Protein AF-A0A256FLD8-F1 (afdb_monomer_lite)

Foldseek 3Di:
DPDDDDPCNVDDPPDPVVVVVVVVVVVVVVVVVVVVVVVVVVVVVVVVVVVVVVVVVD

Secondary structure (DSSP, 8-state):
------TTTSS-----HHHHHHHHHHHHHHHHHHHHHHHHHHHHHHHHHHHHHHHH--

Structure (mmCIF, N/CA/C/O backbone):
data_AF-A0A256FLD8-F1
#
_entry.id   AF-A0A256FLD8-F1
#
loop_
_atom_site.group_PDB
_atom_site.id
_atom_site.type_symbol
_atom_site.label_atom_id
_atom_site.label_alt_id
_atom_site.label_comp_id
_atom_site.label_asym_id
_atom_site.label_entity_id
_atom_site.label_seq_id
_atom_site.pdbx_PDB_ins_code
_atom_site.Cartn_x
_atom_site.Cartn_y
_atom_site.Cartn_z
_atom_site.occupancy
_atom_site.B_iso_or_equiv
_atom_site.auth_seq_id
_atom_site.auth_comp_id
_atom_site.auth_asym_id
_atom_site.auth_atom_id
_atom_site.pdbx_PDB_model_num
ATOM 1 N N . MET A 1 1 ? -26.267 -18.201 39.876 1.00 48.84 1 MET A N 1
ATOM 2 C CA . MET A 1 1 ? -27.581 -17.530 39.802 1.00 48.84 1 MET A CA 1
ATOM 3 C C . MET A 1 1 ? -27.355 -16.135 40.357 1.00 48.84 1 MET A C 1
ATOM 5 O O . MET A 1 1 ? -26.945 -16.045 41.503 1.00 48.84 1 MET A O 1
ATOM 9 N N . ILE A 1 2 ? -27.428 -15.085 39.535 1.00 60.28 2 ILE A N 1
ATOM 10 C CA . ILE A 1 2 ? -27.244 -13.708 40.022 1.00 60.28 2 ILE A CA 1
ATOM 11 C C . ILE A 1 2 ? -28.572 -13.323 40.669 1.00 60.28 2 ILE A C 1
ATOM 13 O O . ILE A 1 2 ? -29.590 -13.281 39.986 1.00 60.28 2 ILE A O 1
ATOM 17 N N . THR A 1 3 ? -28.576 -13.184 41.990 1.00 68.38 3 THR A N 1
ATOM 18 C CA . THR A 1 3 ? -29.792 -13.136 42.815 1.00 68.38 3 THR A CA 1
ATOM 19 C C . THR A 1 3 ? -30.262 -11.726 43.159 1.00 68.38 3 THR A C 1
ATOM 21 O O . THR A 1 3 ? -31.255 -11.599 43.863 1.00 68.38 3 THR A O 1
ATOM 24 N N . GLU A 1 4 ? -29.621 -10.669 42.649 1.00 72.81 4 GLU A N 1
ATOM 25 C CA . GLU A 1 4 ? -30.041 -9.289 42.924 1.00 72.81 4 GLU A CA 1
ATOM 26 C C . GLU A 1 4 ? -29.958 -8.398 41.678 1.00 72.81 4 GLU A C 1
ATOM 28 O O . GLU A 1 4 ? -28.895 -8.195 41.081 1.00 72.81 4 GLU A O 1
ATOM 33 N N . PHE A 1 5 ? -31.117 -7.867 41.283 1.00 72.62 5 PHE A N 1
ATOM 34 C CA . PHE A 1 5 ? -31.270 -6.886 40.212 1.00 72.62 5 PHE A CA 1
ATOM 35 C C . PHE A 1 5 ? -31.101 -5.475 40.789 1.00 72.62 5 PHE A C 1
ATOM 37 O O . PHE A 1 5 ? -32.068 -4.824 41.182 1.00 72.62 5 PHE A O 1
ATOM 44 N N . THR A 1 6 ? -29.860 -5.007 40.876 1.00 77.88 6 THR A N 1
ATOM 45 C CA . THR A 1 6 ? -29.523 -3.622 41.218 1.00 77.88 6 THR A CA 1
ATOM 46 C C . THR A 1 6 ? -29.428 -2.781 39.944 1.00 77.88 6 THR A C 1
ATOM 48 O O . THR A 1 6 ? -29.382 -3.313 38.832 1.00 77.88 6 THR A O 1
ATOM 51 N N . LYS A 1 7 ? -29.401 -1.446 40.075 1.00 74.06 7 LYS A N 1
ATOM 52 C CA . LYS A 1 7 ? -29.284 -0.522 38.925 1.00 74.06 7 LYS A CA 1
ATOM 53 C C . LYS A 1 7 ? -28.112 -0.882 37.999 1.00 74.06 7 LYS A C 1
ATOM 55 O O . LYS A 1 7 ? -28.214 -0.691 36.790 1.00 74.06 7 LYS A O 1
ATOM 60 N N . ASP A 1 8 ? -27.056 -1.451 38.575 1.00 70.88 8 ASP A N 1
ATOM 61 C CA . ASP A 1 8 ? -25.814 -1.813 37.895 1.00 70.88 8 ASP A CA 1
ATOM 62 C C . ASP A 1 8 ? -25.841 -3.214 37.258 1.00 70.88 8 ASP A C 1
ATOM 64 O O . ASP A 1 8 ? -25.023 -3.504 36.387 1.00 70.88 8 ASP A O 1
ATOM 68 N N . THR A 1 9 ? -26.777 -4.088 37.652 1.00 72.62 9 THR A N 1
ATOM 69 C CA . THR A 1 9 ? -26.928 -5.451 37.102 1.00 72.62 9 THR A CA 1
ATOM 70 C C . THR A 1 9 ? -28.149 -5.603 36.193 1.00 72.62 9 THR A C 1
ATOM 72 O O . THR A 1 9 ? -28.291 -6.627 35.523 1.00 72.62 9 THR A O 1
ATOM 75 N N . LEU A 1 10 ? -29.016 -4.581 36.131 1.00 77.19 10 LEU A N 1
ATOM 76 C CA . LEU A 1 10 ? -30.232 -4.570 35.309 1.00 77.19 10 LEU A CA 1
ATOM 77 C C . LEU A 1 10 ? -29.946 -4.631 33.803 1.00 77.19 10 LEU A C 1
ATOM 79 O O . LEU A 1 10 ? -30.741 -5.171 33.036 1.00 77.19 10 LEU A O 1
ATOM 83 N N . PHE A 1 11 ? -28.823 -4.055 33.377 1.00 78.12 11 PHE A N 1
ATOM 84 C CA . PHE A 1 11 ? -28.427 -3.986 31.977 1.00 78.12 11 PHE A CA 1
ATOM 85 C C . PHE A 1 11 ? -27.129 -4.751 31.757 1.00 78.12 11 PHE A C 1
ATOM 87 O O . PHE A 1 11 ? -26.260 -4.806 32.626 1.00 78.12 11 PHE A O 1
ATOM 94 N N . LYS A 1 12 ? -26.975 -5.323 30.556 1.00 71.19 12 LYS A N 1
ATOM 95 C CA . LYS A 1 12 ? -25.701 -5.914 30.141 1.00 71.19 12 LYS A CA 1
ATOM 96 C C . LYS A 1 12 ? -24.604 -4.858 30.331 1.00 71.19 12 LYS A C 1
ATOM 98 O O . LYS A 1 12 ? -24.808 -3.738 29.849 1.00 71.19 12 LYS A O 1
ATOM 103 N N . PRO A 1 13 ? -23.465 -5.192 30.972 1.00 70.50 13 PRO A N 1
ATOM 104 C CA . PRO A 1 13 ? -22.357 -4.262 31.109 1.00 70.50 13 PRO A CA 1
ATOM 105 C C . PRO A 1 13 ? -22.071 -3.636 29.753 1.00 70.50 13 PRO A C 1
ATOM 107 O O . PRO A 1 13 ? -21.981 -4.352 28.746 1.00 70.50 13 PRO A O 1
ATOM 110 N N . VAL A 1 14 ? -21.992 -2.306 29.715 1.00 66.12 14 VAL A N 1
ATOM 111 C CA . VAL A 1 14 ? -21.608 -1.597 28.499 1.00 66.12 14 VAL A CA 1
ATOM 112 C C . VAL A 1 14 ? -20.186 -2.044 28.201 1.00 66.12 14 VAL A C 1
ATOM 114 O O . VAL A 1 14 ? -19.232 -1.548 28.793 1.00 66.12 14 VAL A O 1
ATOM 117 N N . ALA A 1 15 ? -20.049 -3.033 27.314 1.00 62.34 15 ALA A N 1
ATOM 118 C CA . ALA A 1 15 ? -18.760 -3.397 26.757 1.00 62.34 15 ALA A CA 1
ATOM 119 C C . ALA A 1 15 ? -18.141 -2.098 26.248 1.00 62.34 15 ALA A C 1
ATOM 121 O O . ALA A 1 15 ? -18.836 -1.320 25.588 1.00 62.34 15 ALA A O 1
ATOM 122 N N . THR A 1 16 ? -16.890 -1.849 26.620 1.00 62.62 16 THR A 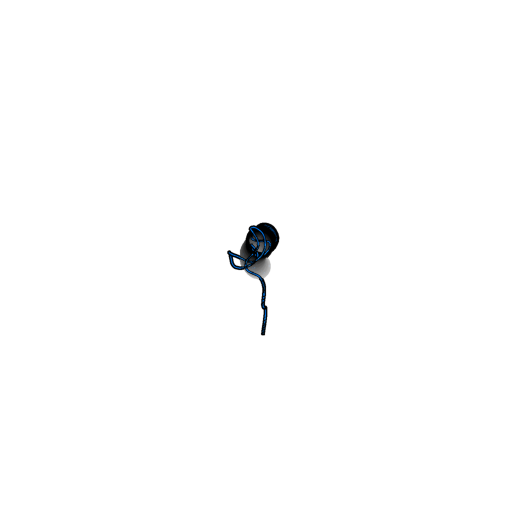N 1
ATOM 123 C CA . THR A 1 16 ? -16.069 -0.671 26.323 1.00 62.62 16 THR A CA 1
ATOM 124 C C . THR A 1 16 ? -16.046 -0.387 24.816 1.00 62.62 16 THR A C 1
ATOM 126 O O . THR A 1 16 ? -15.079 -0.638 24.107 1.00 62.62 16 THR A O 1
ATOM 129 N N . ARG A 1 17 ? -17.144 0.151 24.271 1.00 57.75 17 ARG A N 1
ATOM 130 C CA . ARG A 1 17 ? -17.369 0.368 22.830 1.00 57.75 17 ARG A CA 1
ATOM 131 C C . ARG A 1 17 ? -16.257 1.212 22.210 1.00 57.75 17 ARG A C 1
ATOM 133 O O . ARG A 1 17 ? -15.930 1.023 21.039 1.00 57.75 17 ARG A O 1
ATOM 140 N N . ASN A 1 18 ? -15.644 2.072 23.020 1.00 57.38 18 ASN A N 1
ATOM 141 C CA . ASN A 1 18 ? -14.513 2.916 22.658 1.00 57.38 18 ASN A CA 1
ATOM 142 C C . ASN A 1 18 ? -13.264 2.121 22.250 1.00 57.38 18 ASN A C 1
ATOM 144 O O . ASN A 1 18 ? -12.564 2.554 21.339 1.00 57.38 18 ASN A O 1
ATOM 148 N N . GLU A 1 19 ? -12.996 0.961 22.855 1.00 59.25 19 GLU A N 1
ATOM 149 C CA . GLU A 1 19 ? -11.883 0.095 22.438 1.00 59.25 19 GLU A CA 1
ATOM 150 C C . GLU A 1 19 ? -12.161 -0.510 21.058 1.00 59.25 19 GLU A C 1
ATOM 152 O O . GLU A 1 19 ? -11.281 -0.528 20.200 1.00 59.25 19 GLU A O 1
ATOM 157 N N . SER A 1 20 ? -13.414 -0.898 20.790 1.00 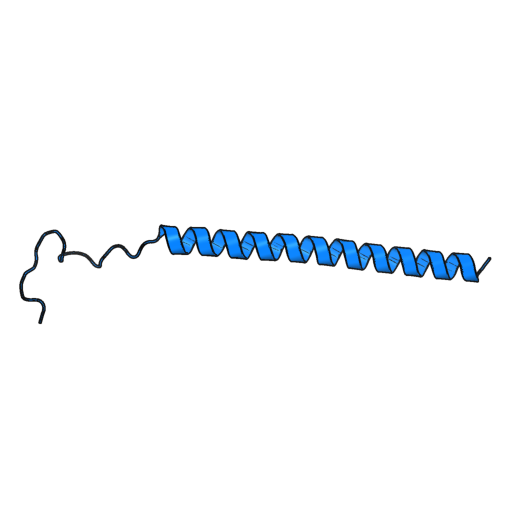66.06 20 SER A N 1
ATOM 158 C CA . SER A 1 20 ? -13.802 -1.477 19.497 1.00 66.06 20 SER A CA 1
ATOM 159 C C . SER A 1 20 ? -13.740 -0.473 18.340 1.00 66.06 20 SER A C 1
ATOM 161 O O . SER A 1 20 ? -13.345 -0.836 17.236 1.00 66.06 20 SER A O 1
ATOM 163 N N . GLN A 1 21 ? -14.109 0.793 18.566 1.00 71.44 21 GLN A N 1
ATOM 164 C CA . GLN A 1 21 ? -14.073 1.814 17.516 1.00 71.44 21 GLN A CA 1
ATOM 165 C C . GLN A 1 21 ? -12.648 2.290 17.238 1.00 71.44 21 GLN A C 1
ATOM 167 O O . GLN A 1 21 ? -12.255 2.334 16.075 1.00 71.44 21 GLN A O 1
ATOM 172 N N . LYS A 1 22 ? -11.853 2.569 18.282 1.00 74.62 22 LYS A N 1
ATOM 173 C CA . LYS A 1 22 ? -10.433 2.928 18.128 1.00 74.62 22 LYS A CA 1
ATOM 174 C C . LYS A 1 22 ? -9.658 1.830 17.404 1.00 74.62 22 LYS A C 1
ATOM 176 O O . LYS A 1 22 ? -8.976 2.115 16.429 1.00 74.62 22 LYS A O 1
ATOM 181 N N . SER A 1 23 ? -9.876 0.572 17.790 1.00 78.88 23 SER A N 1
ATOM 182 C CA . SER A 1 23 ? -9.272 -0.583 17.121 1.00 78.88 23 SER A CA 1
ATOM 183 C C . SER A 1 23 ? -9.625 -0.654 15.629 1.00 78.88 23 SER A C 1
ATOM 185 O O . SER A 1 23 ? -8.748 -0.891 14.801 1.00 78.88 23 SER A O 1
ATOM 187 N N . ARG A 1 24 ? -10.885 -0.392 15.252 1.00 83.38 24 ARG A N 1
ATOM 188 C CA . ARG A 1 24 ? -11.306 -0.381 13.838 1.00 83.38 24 ARG A CA 1
ATOM 189 C C . ARG A 1 24 ? -10.655 0.751 13.049 1.00 83.38 24 ARG A C 1
ATOM 191 O O . ARG A 1 24 ? -10.217 0.515 11.926 1.00 83.38 24 ARG A O 1
ATOM 198 N N . THR A 1 25 ? -10.565 1.945 13.630 1.00 88.94 25 THR A N 1
ATOM 199 C CA . THR A 1 25 ? -9.889 3.083 12.998 1.00 88.94 25 THR A CA 1
ATOM 200 C C . THR A 1 25 ? -8.399 2.805 12.817 1.00 88.94 25 THR A C 1
ATOM 202 O O . THR A 1 25 ? -7.880 3.021 11.728 1.00 88.94 25 THR A O 1
ATOM 205 N N . ASP A 1 26 ? -7.723 2.245 13.821 1.00 87.88 26 ASP A N 1
ATOM 206 C CA . ASP A 1 26 ? -6.294 1.918 13.736 1.00 87.88 26 ASP A CA 1
ATOM 207 C C . ASP A 1 26 ? -6.002 0.882 12.642 1.00 87.88 26 ASP A C 1
ATOM 209 O O . ASP A 1 26 ? -5.023 1.005 11.901 1.00 87.88 26 ASP A O 1
ATOM 213 N N . VAL A 1 27 ? -6.862 -0.131 12.504 1.00 90.25 27 VAL A N 1
ATOM 214 C CA . VAL A 1 27 ? -6.760 -1.125 11.424 1.00 90.25 27 VAL A CA 1
ATOM 215 C C . VAL A 1 27 ? -6.980 -0.472 10.060 1.00 90.25 27 VAL A C 1
ATOM 217 O O . VAL A 1 27 ? -6.207 -0.725 9.133 1.00 90.25 27 VAL A O 1
ATOM 220 N N . ALA A 1 28 ? -7.986 0.396 9.933 1.00 94.06 28 ALA A N 1
ATOM 221 C CA . ALA A 1 28 ? -8.259 1.109 8.688 1.00 94.06 28 ALA A CA 1
ATOM 222 C C . ALA A 1 28 ? -7.083 2.011 8.284 1.00 94.06 28 ALA A C 1
ATOM 224 O O . ALA A 1 28 ? -6.628 1.946 7.146 1.00 94.06 28 ALA A O 1
ATOM 225 N N . VAL A 1 29 ? -6.523 2.776 9.227 1.00 95.75 29 VAL A N 1
ATOM 226 C CA . VAL A 1 29 ? -5.354 3.638 8.992 1.00 95.75 29 VAL A CA 1
ATOM 227 C C . VAL A 1 29 ? -4.163 2.820 8.498 1.00 95.75 29 VAL A C 1
ATOM 229 O O . VAL A 1 29 ? -3.553 3.173 7.491 1.00 95.75 29 VAL A O 1
ATOM 232 N N . LYS A 1 30 ? -3.845 1.701 9.158 1.00 95.38 30 LYS A N 1
ATOM 233 C CA . LYS A 1 30 ? -2.747 0.820 8.725 1.00 95.38 30 LYS A CA 1
ATOM 234 C C . LYS A 1 30 ? -2.971 0.260 7.323 1.00 95.38 30 LYS A C 1
ATOM 236 O O . LYS A 1 30 ? -2.021 0.184 6.549 1.00 95.38 30 LYS A O 1
ATOM 241 N N . THR A 1 31 ? -4.209 -0.111 7.009 1.00 96.31 31 THR A N 1
ATOM 242 C CA . THR A 1 31 ? -4.581 -0.649 5.695 1.00 96.31 31 THR A CA 1
ATOM 243 C C . THR A 1 31 ? -4.369 0.399 4.606 1.00 96.31 31 THR A C 1
ATOM 245 O O . THR A 1 31 ? -3.628 0.141 3.662 1.00 96.31 31 THR A O 1
ATOM 248 N N . ILE A 1 32 ? -4.896 1.611 4.802 1.00 97.06 32 ILE A N 1
ATOM 249 C CA . ILE A 1 32 ? -4.751 2.731 3.861 1.00 97.06 32 ILE A CA 1
ATOM 250 C C . ILE A 1 32 ? -3.272 3.056 3.626 1.00 97.06 32 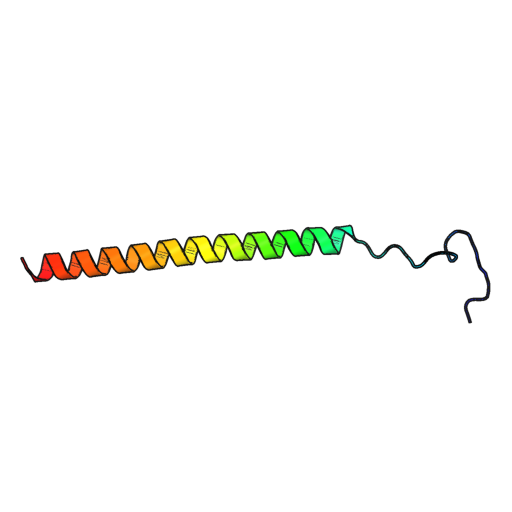ILE A C 1
ATOM 252 O O . ILE A 1 32 ? -2.821 3.135 2.488 1.00 97.06 32 ILE A O 1
ATOM 256 N N . LEU A 1 33 ? -2.478 3.187 4.693 1.00 97.69 33 LEU A N 1
ATOM 257 C CA . LEU A 1 33 ? -1.047 3.484 4.560 1.00 97.69 33 LEU A CA 1
ATOM 258 C C . LEU A 1 33 ? -0.296 2.404 3.773 1.00 97.69 33 LEU A C 1
ATOM 260 O O . LEU A 1 33 ? 0.628 2.714 3.016 1.00 97.69 33 LEU A O 1
ATOM 264 N N . ASN A 1 34 ? -0.672 1.139 3.955 1.00 97.25 34 ASN A N 1
ATOM 265 C CA . ASN A 1 34 ? -0.066 0.040 3.222 1.00 97.25 34 ASN A CA 1
ATOM 266 C C . ASN A 1 34 ? -0.456 0.063 1.738 1.00 97.25 34 ASN A C 1
ATOM 268 O O . ASN A 1 34 ?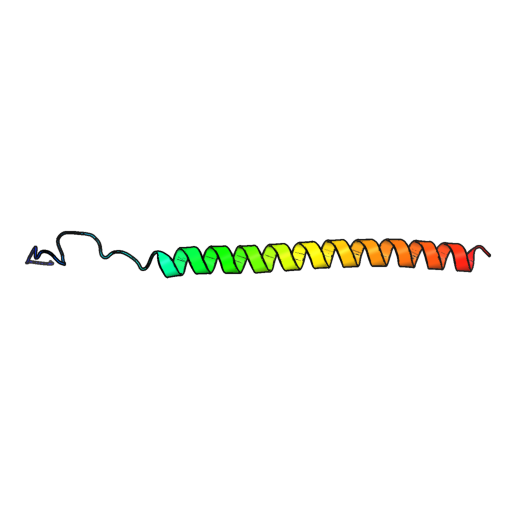 0.416 -0.085 0.885 1.00 97.25 34 ASN A O 1
ATOM 272 N N . GLU A 1 35 ? -1.730 0.300 1.425 1.00 97.50 35 GLU A N 1
ATOM 273 C CA . GLU A 1 35 ? -2.228 0.414 0.049 1.00 97.50 35 GLU A CA 1
ATOM 274 C C . GLU A 1 35 ? -1.532 1.545 -0.716 1.00 97.50 35 GLU A C 1
ATOM 276 O O . GLU A 1 35 ? -1.001 1.318 -1.805 1.00 97.50 35 GLU A O 1
ATOM 281 N N . GLU A 1 36 ? -1.424 2.730 -0.113 1.00 97.19 36 GLU A N 1
ATOM 282 C CA . GLU A 1 36 ? -0.729 3.880 -0.705 1.00 97.19 36 GLU A CA 1
ATOM 283 C C . GLU A 1 36 ? 0.755 3.579 -0.969 1.00 97.19 36 GLU A C 1
ATOM 285 O O . GLU A 1 36 ? 1.312 3.904 -2.025 1.00 97.19 36 GLU A O 1
ATOM 290 N N . LYS A 1 37 ? 1.422 2.894 -0.033 1.00 97.31 37 LYS A N 1
ATOM 291 C CA . LYS A 1 37 ? 2.817 2.466 -0.204 1.00 97.31 37 LYS A CA 1
ATOM 292 C C . LYS A 1 37 ? 2.962 1.441 -1.335 1.00 97.31 37 LYS A C 1
ATOM 294 O O . LYS A 1 37 ? 3.903 1.532 -2.132 1.00 97.31 37 LYS A O 1
ATOM 299 N N . CYS A 1 38 ? 2.045 0.482 -1.431 1.00 96.62 38 CYS A N 1
ATOM 300 C CA . CYS A 1 38 ? 2.011 -0.505 -2.509 1.00 96.62 38 CYS A CA 1
ATOM 301 C C . CYS A 1 38 ? 1.785 0.161 -3.876 1.00 96.62 38 CYS A C 1
ATOM 303 O O . CYS A 1 38 ? 2.529 -0.110 -4.817 1.00 96.62 38 CYS A O 1
ATOM 305 N N . ALA A 1 39 ? 0.845 1.099 -3.983 1.00 97.06 39 ALA A N 1
ATOM 306 C CA . ALA A 1 39 ? 0.595 1.833 -5.223 1.00 97.06 39 ALA A CA 1
ATOM 307 C C . ALA A 1 39 ? 1.826 2.644 -5.671 1.00 97.06 39 ALA A C 1
ATOM 309 O O . ALA A 1 39 ? 2.224 2.605 -6.841 1.00 97.06 39 ALA A O 1
ATOM 310 N N . ASN A 1 40 ? 2.486 3.328 -4.732 1.00 96.62 40 ASN A N 1
ATOM 311 C CA . ASN A 1 40 ? 3.688 4.113 -5.016 1.00 96.62 40 ASN A CA 1
ATOM 312 C C . ASN A 1 40 ? 4.882 3.247 -5.438 1.00 96.62 40 ASN A C 1
ATOM 314 O O . ASN A 1 40 ? 5.602 3.602 -6.379 1.00 96.62 40 ASN A O 1
ATOM 318 N N . SER A 1 41 ? 5.094 2.109 -4.774 1.00 96.94 41 SER A N 1
ATOM 319 C CA . SER A 1 41 ? 6.161 1.168 -5.141 1.00 96.94 41 SER A CA 1
ATOM 320 C C . SER A 1 41 ? 5.926 0.564 -6.525 1.00 96.94 41 SER A C 1
ATOM 322 O O . SER A 1 41 ? 6.820 0.653 -7.366 1.00 96.94 41 SER A O 1
ATOM 324 N N . ALA A 1 42 ? 4.709 0.102 -6.824 1.00 96.88 42 ALA A N 1
ATOM 325 C CA . ALA A 1 42 ? 4.346 -0.420 -8.142 1.00 96.88 42 ALA A CA 1
ATOM 326 C C . ALA A 1 42 ? 4.556 0.617 -9.260 1.00 96.88 42 ALA A C 1
ATOM 328 O O . ALA A 1 42 ? 5.144 0.324 -10.304 1.00 96.88 42 ALA A O 1
ATOM 329 N N . LYS A 1 43 ? 4.140 1.872 -9.034 1.00 97.56 43 LYS A N 1
ATOM 330 C CA . LYS A 1 43 ? 4.392 2.972 -9.978 1.00 97.56 43 LYS A CA 1
ATOM 331 C C . LYS A 1 43 ? 5.889 3.195 -10.192 1.00 97.56 43 LYS A C 1
ATOM 333 O O . LYS A 1 43 ? 6.329 3.365 -11.329 1.00 97.56 43 LYS A O 1
ATOM 338 N N . THR A 1 44 ? 6.668 3.194 -9.114 1.00 97.56 44 THR A N 1
ATOM 339 C CA . THR A 1 44 ? 8.120 3.404 -9.166 1.00 97.56 44 THR A CA 1
ATOM 340 C C . THR A 1 44 ? 8.816 2.291 -9.938 1.00 97.56 44 THR A C 1
ATOM 342 O O . THR A 1 44 ? 9.660 2.576 -10.784 1.00 97.56 44 THR A O 1
ATOM 345 N N . G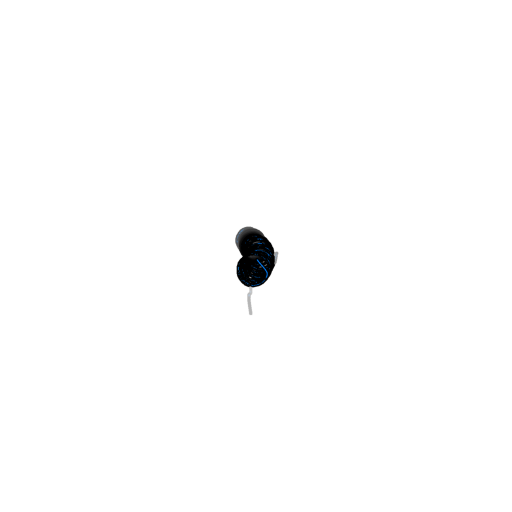LU A 1 45 ? 8.446 1.035 -9.702 1.00 96.81 45 GLU A N 1
ATOM 346 C CA . GLU A 1 45 ? 8.982 -0.114 -10.434 1.00 96.81 45 GLU A CA 1
ATOM 347 C C . GLU A 1 45 ? 8.655 -0.038 -11.922 1.00 96.81 45 GLU A C 1
ATOM 349 O O . GLU A 1 45 ? 9.556 -0.197 -12.746 1.00 96.81 45 GLU A O 1
ATOM 354 N N . ARG A 1 46 ? 7.414 0.317 -12.278 1.00 96.69 46 ARG A N 1
ATOM 355 C CA . ARG A 1 46 ? 7.015 0.516 -13.678 1.00 96.69 46 ARG A CA 1
ATOM 356 C C . ARG A 1 46 ? 7.863 1.584 -14.366 1.00 96.69 46 ARG A C 1
ATOM 358 O O . ARG A 1 46 ? 8.336 1.379 -15.481 1.00 96.69 46 ARG A O 1
ATOM 365 N N . LEU A 1 47 ? 8.054 2.731 -13.714 1.00 97.38 47 LEU A N 1
ATOM 366 C CA . LEU A 1 47 ? 8.858 3.827 -14.261 1.00 97.38 47 LEU A CA 1
ATOM 367 C C . LEU A 1 47 ? 10.341 3.458 -14.351 1.00 97.38 47 LEU A C 1
ATOM 369 O O . LEU A 1 47 ? 10.994 3.796 -15.337 1.00 97.38 47 LEU A O 1
ATOM 373 N N . ARG A 1 48 ? 10.865 2.736 -13.356 1.00 96.50 48 ARG A N 1
ATOM 374 C CA . ARG 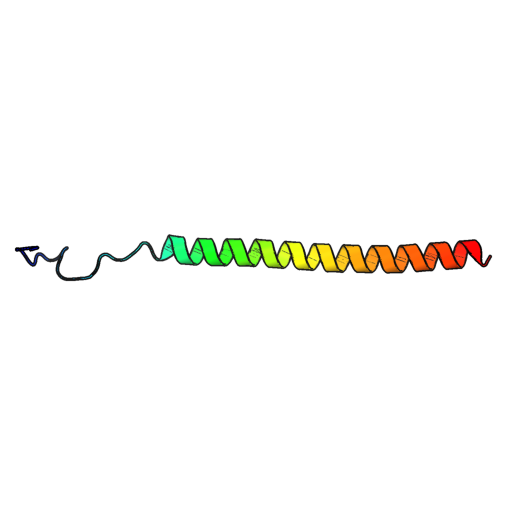A 1 48 ? 12.239 2.228 -13.365 1.00 96.50 48 ARG A CA 1
ATOM 375 C C . ARG A 1 48 ? 12.455 1.263 -14.529 1.00 96.50 48 ARG A C 1
ATOM 377 O O . ARG A 1 48 ? 13.421 1.434 -15.263 1.00 96.50 48 ARG A O 1
ATOM 384 N N . ALA A 1 49 ? 11.547 0.311 -14.734 1.00 96.31 49 ALA A N 1
ATOM 385 C CA . ALA A 1 49 ? 11.610 -0.630 -15.849 1.00 96.31 49 ALA A CA 1
ATOM 386 C C . ALA A 1 49 ? 11.582 0.096 -17.204 1.00 96.31 49 ALA A C 1
ATOM 388 O O . ALA A 1 49 ? 12.417 -0.175 -18.063 1.00 96.31 49 ALA A O 1
ATOM 389 N N . ALA A 1 50 ? 10.687 1.077 -17.366 1.00 95.69 50 ALA A N 1
ATOM 390 C CA . ALA A 1 50 ? 10.618 1.890 -18.580 1.00 95.69 50 ALA A CA 1
ATOM 391 C C . ALA A 1 50 ? 11.911 2.684 -18.834 1.00 95.69 50 ALA A C 1
ATOM 393 O O . ALA A 1 50 ? 12.357 2.792 -19.975 1.00 95.69 50 ALA A O 1
ATOM 394 N N . ARG A 1 51 ? 12.537 3.221 -17.778 1.00 96.50 51 ARG A N 1
ATOM 395 C CA . ARG A 1 51 ? 13.812 3.939 -17.890 1.00 96.50 51 ARG A CA 1
ATOM 396 C C . ARG A 1 51 ? 14.949 3.017 -18.314 1.00 96.50 51 ARG A C 1
ATOM 398 O O . ARG A 1 51 ? 15.655 3.360 -19.249 1.00 96.50 51 ARG A O 1
ATOM 405 N N . ILE A 1 52 ? 15.078 1.849 -17.687 1.00 96.69 52 ILE A N 1
ATOM 406 C CA . ILE A 1 52 ? 16.093 0.855 -18.060 1.00 96.69 52 ILE A CA 1
ATOM 407 C C . ILE A 1 52 ? 15.911 0.431 -19.520 1.00 96.69 52 ILE A C 1
ATOM 409 O O . ILE A 1 52 ? 16.875 0.431 -20.272 1.00 96.69 52 ILE A O 1
ATOM 413 N N . ALA A 1 53 ? 14.681 0.128 -19.945 1.00 94.94 53 ALA A N 1
ATOM 414 C CA . ALA A 1 53 ? 14.404 -0.258 -21.328 1.00 94.94 53 ALA A CA 1
ATOM 415 C C . ALA A 1 53 ? 14.804 0.834 -22.331 1.00 94.94 53 ALA A C 1
ATOM 417 O O . ALA A 1 53 ? 15.376 0.533 -23.372 1.00 94.94 53 ALA A O 1
ATOM 418 N N . ARG A 1 54 ? 14.538 2.104 -22.002 1.00 94.38 54 ARG A N 1
ATOM 419 C CA . ARG A 1 54 ? 14.958 3.243 -22.823 1.00 94.38 54 ARG A CA 1
ATOM 420 C C . ARG A 1 54 ? 16.478 3.381 -22.868 1.00 94.38 54 ARG A C 1
ATOM 422 O O . ARG A 1 54 ? 17.019 3.589 -23.943 1.00 94.38 54 ARG A O 1
ATOM 429 N N . ASP A 1 55 ? 17.141 3.285 -21.722 1.00 93.44 55 ASP A N 1
ATOM 430 C CA . ASP A 1 55 ? 18.591 3.457 -21.626 1.00 93.44 55 ASP A CA 1
ATOM 431 C C . ASP A 1 55 ? 19.350 2.276 -22.286 1.00 93.44 55 ASP A C 1
ATOM 433 O O . ASP A 1 55 ? 20.480 2.458 -22.714 1.00 93.44 55 ASP A O 1
ATOM 437 N N . LEU A 1 56 ? 18.732 1.091 -22.417 1.00 88.44 56 LEU A N 1
ATOM 438 C CA . LEU A 1 56 ? 19.260 -0.055 -23.183 1.00 88.44 56 LEU A CA 1
ATOM 439 C C . LEU A 1 56 ? 18.984 0.021 -24.695 1.00 88.44 56 LEU A C 1
ATOM 441 O O . LEU A 1 56 ? 19.630 -0.685 -25.466 1.00 88.44 56 LEU A O 1
ATOM 445 N N . ALA A 1 57 ? 17.983 0.799 -25.111 1.00 81.38 57 ALA A N 1
ATOM 446 C CA . ALA A 1 57 ? 17.596 0.966 -26.513 1.00 81.38 57 ALA A CA 1
ATOM 447 C C . ALA A 1 57 ? 18.270 2.175 -27.192 1.00 81.38 57 ALA A C 1
ATOM 449 O O . ALA A 1 57 ? 18.040 2.399 -28.381 1.00 81.38 57 ALA A O 1
ATOM 450 N N . ALA A 1 58 ? 19.039 2.960 -26.433 1.00 65.62 58 ALA A N 1
ATOM 451 C CA . ALA A 1 58 ? 19.832 4.101 -26.889 1.00 65.62 58 ALA A CA 1
ATOM 452 C C . ALA A 1 58 ? 21.302 3.698 -27.060 1.00 65.62 58 ALA A C 1
ATOM 454 O O . ALA A 1 58 ? 21.937 4.241 -27.990 1.00 65.62 58 ALA A O 1
#

Sequence (58 aa):
MITEFTKDTLFKPVATRNESQKSRTDVAVKTILNEEKCANSAKTERLRAARIARDLAA

Radius of gyration: 26.68 Å; chains: 1; bounding box: 51×22×70 Å

pLDDT: mean 83.75, std 14.27, range [48.84, 97.69]

Organism: NCBI:txid571255